Protein AF-A0A0G1XQX1-F1 (afdb_monomer_lite)

Secondary structure (DSSP, 8-state):
------HHHHHHHHHHHPPTT------SSHHHHHHHHHHH--TT-------SSTHHHHHHHHHHH-

Foldseek 3Di:
DPPPDDPVNVQVVCCVVPDPPDDTDDDPDLVRVLVVCVVPDDPPDDDDFDDDPPSVVSVVVNVVVD

pLDDT: mean 87.23, std 10.98, range [41.34, 95.0]

Radius of gyration: 13.54 Å; chains: 1; bounding box: 24×32×33 Å

Sequence (66 aa):
DDQSVSSKALAEAVSKTARSGSFTHYAESLDAAEKLVHELVQPGDVLFFQGAGDIDDVARRLISSI

Structure (mmCIF, N/CA/C/O backbone):
data_AF-A0A0G1XQX1-F1
#
_entry.id   AF-A0A0G1XQX1-F1
#
loop_
_atom_site.group_PDB
_atom_site.id
_atom_site.type_symbol
_atom_site.label_atom_id
_atom_site.label_alt_id
_atom_site.label_comp_id
_atom_site.label_asym_id
_atom_site.label_entity_id
_atom_site.label_seq_id
_atom_site.pdbx_PDB_ins_code
_atom_site.Cartn_x
_atom_site.Cartn_y
_atom_site.Cartn_z
_atom_site.occupancy
_atom_site.B_iso_or_equiv
_atom_site.auth_seq_id
_atom_site.auth_comp_id
_atom_site.auth_asym_id
_atom_site.auth_atom_id
_atom_site.pdbx_PDB_model_num
ATOM 1 N N . ASP A 1 1 ? 8.652 17.681 -22.875 1.00 41.34 1 ASP A N 1
ATOM 2 C CA . ASP A 1 1 ? 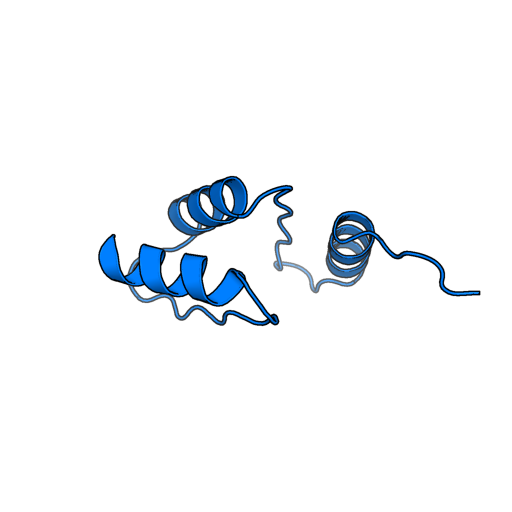9.442 17.108 -21.775 1.00 41.34 1 ASP A CA 1
ATOM 3 C C . ASP A 1 1 ? 8.546 16.288 -20.874 1.00 41.34 1 ASP A C 1
ATOM 5 O O . ASP A 1 1 ? 7.895 16.838 -19.994 1.00 41.34 1 ASP A O 1
ATOM 9 N N . ASP A 1 2 ? 8.479 14.982 -21.128 1.00 51.94 2 ASP A N 1
ATOM 10 C CA . ASP A 1 2 ? 7.873 14.030 -20.197 1.00 51.94 2 ASP A CA 1
ATOM 11 C C . ASP A 1 2 ? 8.835 13.855 -19.023 1.00 51.94 2 ASP A C 1
ATOM 13 O O . ASP A 1 2 ? 9.731 13.010 -19.036 1.00 51.94 2 ASP A O 1
ATOM 17 N N . GLN A 1 3 ? 8.710 14.719 -18.015 1.00 58.72 3 GLN A N 1
ATOM 18 C CA . GLN A 1 3 ? 9.395 14.495 -16.750 1.00 58.72 3 GLN A CA 1
ATOM 19 C C . GLN A 1 3 ? 8.780 13.246 -16.117 1.00 58.72 3 GLN A C 1
ATOM 21 O O . GLN A 1 3 ? 7.626 13.262 -15.690 1.00 58.72 3 GLN A O 1
ATOM 26 N N . SER A 1 4 ? 9.538 12.149 -16.079 1.00 65.50 4 SER A N 1
ATOM 27 C CA . SER A 1 4 ? 9.132 10.930 -15.385 1.00 65.50 4 SER A CA 1
ATOM 28 C C . SER A 1 4 ? 9.031 11.225 -13.886 1.00 65.50 4 SER A C 1
ATOM 30 O O . SER A 1 4 ? 10.032 11.212 -13.167 1.00 65.50 4 SER A O 1
ATOM 32 N N . VAL A 1 5 ? 7.830 11.537 -13.406 1.00 75.56 5 VAL A N 1
ATOM 33 C CA . VAL A 1 5 ? 7.573 11.676 -11.972 1.00 75.56 5 VAL A CA 1
ATOM 34 C C . VAL A 1 5 ? 7.541 10.274 -11.376 1.00 75.56 5 VAL A C 1
ATOM 36 O O . VAL A 1 5 ? 6.719 9.447 -11.765 1.00 75.56 5 VAL A O 1
ATOM 39 N N . SER A 1 6 ? 8.451 9.988 -10.444 1.00 89.19 6 SER A N 1
ATOM 40 C CA . SER A 1 6 ? 8.426 8.715 -9.726 1.00 89.19 6 SER A CA 1
ATOM 41 C C . SER A 1 6 ? 7.245 8.678 -8.752 1.00 89.19 6 SER A C 1
ATOM 43 O O . SER A 1 6 ? 6.867 9.693 -8.162 1.00 89.19 6 SER A O 1
ATOM 45 N N . SER A 1 7 ? 6.677 7.493 -8.534 1.00 90.00 7 SER A N 1
ATOM 46 C CA . SER A 1 7 ? 5.621 7.273 -7.534 1.00 90.00 7 SER A CA 1
ATOM 47 C C . SER A 1 7 ? 6.045 7.728 -6.131 1.00 90.00 7 SER A C 1
ATOM 49 O O . SER A 1 7 ? 5.237 8.278 -5.383 1.00 90.00 7 SER A O 1
ATOM 51 N N . LYS A 1 8 ? 7.334 7.590 -5.799 1.00 93.00 8 LYS A N 1
ATOM 52 C CA . LYS A 1 8 ? 7.917 8.105 -4.556 1.00 93.00 8 LYS A CA 1
ATOM 53 C C . LYS A 1 8 ? 7.815 9.626 -4.444 1.00 93.00 8 LYS A C 1
ATOM 55 O O . LYS A 1 8 ? 7.386 10.130 -3.410 1.00 93.00 8 LYS A O 1
ATOM 60 N N . ALA A 1 9 ? 8.152 10.355 -5.508 1.00 93.06 9 ALA A N 1
ATOM 61 C CA . ALA A 1 9 ? 8.045 11.813 -5.519 1.00 93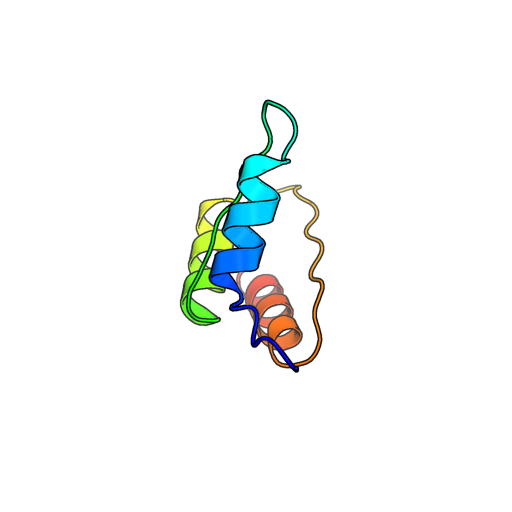.06 9 ALA A CA 1
ATOM 62 C C . ALA A 1 9 ? 6.588 12.277 -5.339 1.00 93.06 9 ALA A C 1
ATOM 64 O O . ALA A 1 9 ? 6.336 13.262 -4.644 1.00 93.06 9 ALA A O 1
ATOM 65 N N . LEU A 1 10 ? 5.623 11.541 -5.905 1.00 91.44 10 LEU A N 1
ATOM 66 C CA . LEU A 1 10 ? 4.200 11.792 -5.673 1.00 91.44 10 LEU A CA 1
ATOM 67 C C . LEU A 1 10 ? 3.822 11.591 -4.196 1.00 91.44 10 LEU A C 1
ATOM 69 O O . LEU A 1 10 ? 3.199 12.475 -3.610 1.00 91.44 10 LEU A O 1
ATOM 73 N N . ALA A 1 11 ? 4.228 10.479 -3.577 1.00 93.62 11 ALA A N 1
ATOM 74 C CA . ALA A 1 11 ? 3.953 10.220 -2.161 1.00 93.62 11 ALA A CA 1
ATOM 75 C C . ALA A 1 11 ? 4.556 11.305 -1.248 1.00 93.62 11 ALA A C 1
ATOM 77 O O . ALA A 1 11 ? 3.892 11.795 -0.333 1.00 93.62 11 ALA A O 1
ATOM 78 N N . GLU A 1 12 ? 5.780 11.754 -1.536 1.00 93.81 12 GLU A N 1
ATOM 79 C CA . GLU A 1 12 ? 6.419 12.858 -0.811 1.00 93.81 12 GLU A CA 1
ATOM 80 C C . GLU A 1 12 ? 5.659 14.184 -0.976 1.00 93.81 12 GLU A C 1
ATOM 82 O O . GLU A 1 12 ? 5.527 14.949 -0.017 1.00 93.81 12 GLU A O 1
ATOM 87 N N . ALA A 1 13 ? 5.136 14.471 -2.171 1.00 93.75 13 ALA A N 1
ATOM 88 C CA . ALA A 1 13 ? 4.333 15.668 -2.421 1.00 93.75 13 ALA A CA 1
ATOM 89 C C . ALA A 1 13 ? 2.980 15.627 -1.688 1.00 93.75 13 ALA A C 1
ATOM 91 O O . ALA A 1 13 ? 2.559 16.636 -1.111 1.00 93.75 13 ALA A O 1
ATOM 92 N N . VAL A 1 14 ? 2.326 14.460 -1.647 1.00 93.19 14 VAL A N 1
ATOM 93 C CA . VAL A 1 14 ? 1.095 14.250 -0.868 1.00 93.19 14 VAL A CA 1
ATOM 94 C C . VAL A 1 14 ? 1.377 14.457 0.617 1.00 93.19 14 VAL A C 1
ATOM 96 O O . VAL A 1 14 ? 0.690 15.244 1.262 1.00 93.19 14 VAL A O 1
ATOM 99 N N . SER A 1 15 ? 2.448 13.860 1.147 1.00 94.44 15 SER A N 1
ATOM 100 C CA . SER A 1 15 ? 2.811 14.002 2.561 1.00 94.44 15 SER A CA 1
ATOM 101 C C . SER A 1 15 ? 3.056 15.458 2.974 1.00 94.44 15 SER A C 1
ATOM 103 O O . SER A 1 15 ? 2.699 15.837 4.086 1.00 94.44 15 SER A O 1
ATOM 105 N N . LYS A 1 16 ? 3.637 16.285 2.094 1.00 94.19 16 LYS A N 1
ATOM 106 C CA . LYS A 1 16 ? 3.888 17.716 2.355 1.00 94.19 16 LYS A CA 1
ATOM 107 C C . LYS A 1 16 ? 2.618 18.569 2.376 1.00 94.19 16 LYS A C 1
ATOM 109 O O . LYS A 1 16 ? 2.628 19.651 2.954 1.00 94.19 16 LYS A O 1
ATOM 114 N N . THR A 1 17 ? 1.558 18.116 1.712 1.00 94.00 17 THR A N 1
ATOM 115 C CA . THR A 1 17 ? 0.299 18.864 1.545 1.00 94.00 17 THR A CA 1
ATOM 116 C C . THR A 1 17 ? -0.856 18.287 2.365 1.00 94.00 17 THR A C 1
ATOM 118 O O . THR A 1 17 ? -1.929 18.890 2.435 1.00 94.00 17 THR A O 1
ATOM 121 N N . ALA A 1 18 ? -0.639 17.139 3.008 1.00 92.69 18 ALA A N 1
ATOM 122 C CA . ALA A 1 18 ? -1.624 16.456 3.825 1.00 92.69 18 ALA A CA 1
ATOM 123 C C . ALA A 1 18 ? -2.064 17.308 5.030 1.00 92.69 18 ALA A C 1
ATOM 125 O O . ALA A 1 18 ? -1.284 18.049 5.633 1.00 92.69 18 ALA A O 1
ATOM 126 N N . ARG A 1 19 ? -3.346 17.201 5.395 1.00 93.56 19 ARG A N 1
ATOM 127 C CA . ARG A 1 19 ? -3.893 17.880 6.578 1.00 93.56 19 ARG A CA 1
ATOM 128 C C . ARG A 1 19 ? -3.299 17.278 7.851 1.00 93.56 19 ARG A C 1
ATOM 130 O O . ARG A 1 19 ? -2.979 16.093 7.890 1.00 93.56 19 ARG A O 1
ATOM 137 N N . SER A 1 20 ? -3.223 18.082 8.912 1.00 90.12 20 SER A N 1
ATOM 138 C CA . SER A 1 20 ? -2.803 17.601 10.234 1.00 90.12 20 SER A CA 1
ATOM 139 C C . SER A 1 20 ? -3.611 16.364 10.647 1.00 90.12 20 SER A C 1
ATOM 141 O O . SER A 1 20 ? -4.836 16.362 10.529 1.00 90.12 20 SER A O 1
ATOM 143 N N . GLY A 1 21 ? -2.916 15.309 11.081 1.00 87.00 21 GLY A N 1
ATOM 144 C CA . GLY A 1 21 ? -3.506 14.012 11.431 1.00 87.00 21 GLY A CA 1
ATOM 145 C C . GLY A 1 21 ? -3.686 13.030 10.266 1.00 87.00 21 GLY A C 1
ATOM 146 O O . GLY A 1 21 ? -4.150 11.919 10.494 1.00 87.00 21 GLY A O 1
ATOM 147 N N . SER A 1 22 ? -3.323 13.402 9.035 1.00 92.00 22 SER A N 1
ATOM 148 C CA . SER A 1 22 ? -3.248 12.467 7.904 1.00 92.00 22 SER A CA 1
ATOM 149 C C . SER A 1 22 ? -1.857 11.839 7.817 1.00 92.00 22 SER A C 1
ATOM 151 O O . SER A 1 22 ? -0.852 12.537 7.957 1.00 92.00 22 SER A O 1
ATOM 153 N N . PHE A 1 23 ? -1.797 10.539 7.534 1.00 91.00 23 PHE A N 1
ATOM 154 C CA . PHE A 1 23 ? -0.547 9.799 7.364 1.00 91.00 23 PHE A CA 1
ATOM 155 C C . PHE A 1 23 ? -0.393 9.368 5.909 1.00 91.00 23 PHE A C 1
ATOM 157 O O . PHE A 1 23 ? -1.362 8.995 5.250 1.00 91.00 23 PHE A O 1
ATOM 164 N N . THR A 1 24 ? 0.826 9.456 5.385 1.00 94.44 24 THR A N 1
ATOM 165 C CA . THR A 1 24 ? 1.161 8.991 4.037 1.00 94.44 24 THR A CA 1
ATOM 166 C C . THR A 1 24 ? 2.241 7.935 4.148 1.00 94.44 24 THR A C 1
ATOM 168 O O . THR A 1 24 ? 3.260 8.150 4.801 1.00 94.44 24 THR A O 1
ATOM 171 N N . HIS A 1 25 ? 2.014 6.807 3.488 1.00 94.56 25 HIS A N 1
ATOM 172 C CA . HIS A 1 25 ? 2.951 5.701 3.419 1.00 94.56 25 HIS A CA 1
ATOM 173 C C . HIS A 1 25 ? 3.307 5.428 1.958 1.00 94.56 25 HIS A C 1
ATOM 175 O O . HIS A 1 25 ? 2.495 5.654 1.061 1.00 94.56 25 HIS A O 1
ATOM 181 N N . TYR A 1 26 ? 4.525 4.952 1.722 1.00 95.00 26 TYR A N 1
ATOM 182 C CA . TYR A 1 26 ? 5.012 4.593 0.395 1.00 95.00 26 TYR A CA 1
ATOM 183 C C . TYR A 1 26 ? 5.579 3.176 0.422 1.00 95.00 26 TYR A C 1
ATOM 185 O O . TYR A 1 26 ? 6.330 2.825 1.330 1.00 95.00 26 TYR A O 1
ATOM 193 N N . ALA A 1 27 ? 5.232 2.391 -0.595 1.00 94.38 27 ALA A N 1
ATOM 194 C CA . ALA A 1 27 ? 5.743 1.049 -0.817 1.00 94.38 27 ALA A CA 1
ATOM 195 C C . ALA A 1 27 ? 6.312 0.948 -2.239 1.00 94.38 27 ALA A C 1
ATOM 197 O O . ALA A 1 27 ? 5.712 1.440 -3.193 1.00 94.38 27 ALA A O 1
ATOM 198 N N . GLU A 1 28 ? 7.476 0.313 -2.375 1.00 93.31 28 GLU A N 1
ATOM 199 C CA . GLU A 1 28 ? 8.196 0.186 -3.654 1.00 93.31 28 GLU A CA 1
ATOM 200 C C . GLU A 1 28 ? 7.706 -0.988 -4.516 1.00 93.31 28 GLU A C 1
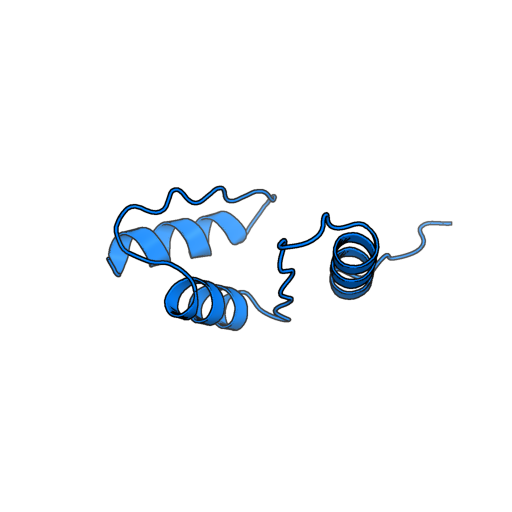ATOM 202 O O . GLU A 1 28 ? 8.069 -1.088 -5.685 1.00 93.31 28 GLU A O 1
ATOM 207 N N . SER A 1 29 ? 6.875 -1.872 -3.956 1.00 92.44 29 SER A N 1
ATOM 208 C CA . SER A 1 29 ? 6.304 -3.031 -4.643 1.00 92.44 29 SER A CA 1
ATOM 209 C C . SER A 1 29 ? 4.887 -3.333 -4.157 1.00 92.44 29 SER A C 1
ATOM 211 O O . SER A 1 29 ? 4.484 -2.898 -3.076 1.00 92.44 29 SER A O 1
ATOM 213 N N . LEU A 1 30 ? 4.142 -4.117 -4.943 1.00 90.50 30 LEU A N 1
ATOM 214 C CA . LEU A 1 30 ? 2.787 -4.552 -4.588 1.00 90.50 30 LEU A CA 1
ATOM 215 C C . LEU A 1 30 ? 2.771 -5.395 -3.308 1.00 90.50 30 LEU A C 1
ATOM 217 O O . LEU A 1 30 ? 1.926 -5.170 -2.452 1.00 90.50 30 LEU A O 1
ATOM 221 N N . ASP A 1 31 ? 3.740 -6.295 -3.125 1.00 92.19 31 ASP A N 1
ATOM 222 C CA . ASP A 1 31 ? 3.819 -7.126 -1.916 1.00 92.19 31 ASP A CA 1
ATOM 223 C C . ASP A 1 31 ? 4.150 -6.297 -0.665 1.00 92.19 31 ASP A C 1
ATOM 225 O O . ASP A 1 31 ? 3.667 -6.583 0.430 1.00 92.19 31 ASP A O 1
ATOM 229 N N . ALA A 1 32 ? 4.973 -5.251 -0.808 1.00 92.94 32 ALA A N 1
ATOM 230 C CA . ALA A 1 32 ? 5.228 -4.317 0.284 1.00 92.94 32 ALA A CA 1
ATOM 231 C C . ALA A 1 32 ? 3.982 -3.475 0.600 1.00 92.94 32 ALA A C 1
ATOM 233 O O . ALA A 1 32 ? 3.706 -3.220 1.770 1.00 92.94 32 ALA A O 1
ATOM 234 N N . ALA A 1 33 ? 3.213 -3.082 -0.422 1.00 91.88 33 ALA A N 1
ATOM 235 C CA . ALA A 1 33 ? 1.951 -2.372 -0.239 1.00 91.88 33 ALA A CA 1
ATOM 236 C C . ALA A 1 33 ? 0.912 -3.251 0.474 1.00 91.88 33 ALA A C 1
ATOM 238 O O . ALA A 1 33 ? 0.279 -2.789 1.417 1.00 91.88 33 ALA A O 1
ATOM 239 N N . GLU A 1 34 ? 0.784 -4.521 0.084 1.00 91.94 34 GLU A N 1
ATOM 240 C CA . GLU A 1 34 ? -0.120 -5.489 0.715 1.00 91.94 34 GLU A CA 1
ATOM 241 C C . GLU A 1 34 ? 0.195 -5.667 2.208 1.00 91.94 34 GLU A C 1
ATOM 243 O O . GLU A 1 34 ? -0.696 -5.538 3.049 1.00 91.94 34 GLU A O 1
ATOM 248 N N . LYS A 1 35 ? 1.473 -5.874 2.558 1.00 92.88 35 LYS A N 1
ATOM 249 C CA . LYS A 1 35 ? 1.910 -5.960 3.963 1.00 92.88 35 LYS A CA 1
ATOM 250 C C . LYS A 1 35 ? 1.577 -4.696 4.748 1.00 92.88 35 LYS A C 1
ATOM 252 O O . LYS A 1 35 ? 1.062 -4.782 5.857 1.00 92.88 35 LYS A O 1
ATOM 257 N N . LEU A 1 36 ? 1.833 -3.532 4.158 1.00 93.31 36 LEU A N 1
ATOM 258 C CA . LEU A 1 36 ? 1.567 -2.252 4.802 1.00 93.31 36 LEU A CA 1
ATOM 259 C C . LEU A 1 36 ? 0.070 -2.047 5.062 1.00 93.31 36 LEU A C 1
ATOM 261 O O . LEU A 1 36 ? -0.311 -1.577 6.130 1.00 93.31 36 LEU A O 1
ATOM 265 N N . VAL A 1 37 ? -0.788 -2.436 4.117 1.00 91.75 37 VAL A N 1
ATOM 266 C CA . VAL A 1 37 ? -2.243 -2.393 4.313 1.00 91.75 37 VAL A CA 1
ATOM 267 C C . VAL A 1 37 ? -2.661 -3.325 5.452 1.00 91.75 37 VAL A C 1
ATOM 269 O O . VAL A 1 37 ? -3.420 -2.900 6.320 1.00 91.75 37 VAL A O 1
ATOM 272 N N . HIS A 1 38 ? -2.121 -4.546 5.509 1.00 90.50 38 HIS A N 1
ATOM 273 C CA . HIS A 1 38 ? -2.390 -5.489 6.599 1.00 90.50 38 HIS A CA 1
ATOM 274 C C . HIS A 1 38 ? -1.979 -4.978 7.986 1.00 90.50 38 HIS A C 1
ATOM 276 O O . HIS A 1 38 ? -2.645 -5.292 8.969 1.00 90.50 38 HIS A O 1
ATOM 282 N N . GLU A 1 39 ? -0.898 -4.206 8.083 1.00 92.56 39 GLU A N 1
ATOM 283 C CA . GLU A 1 39 ? -0.434 -3.638 9.353 1.00 92.56 39 GLU A CA 1
ATOM 284 C C . GLU A 1 39 ? -1.293 -2.456 9.828 1.00 92.56 39 GLU A C 1
ATOM 286 O O . GLU A 1 39 ? -1.452 -2.254 11.033 1.00 92.56 39 GLU A O 1
ATOM 291 N N . LEU A 1 40 ? -1.835 -1.664 8.899 1.00 92.25 40 LEU A N 1
ATOM 292 C CA . LEU A 1 40 ? -2.547 -0.424 9.222 1.00 92.25 40 LEU A CA 1
ATOM 293 C C . LEU A 1 40 ? -4.052 -0.613 9.417 1.00 92.25 40 LEU A C 1
ATOM 295 O O . LEU A 1 40 ? -4.649 0.070 10.249 1.00 92.25 40 LEU A O 1
ATOM 299 N N . VAL A 1 41 ? -4.667 -1.504 8.645 1.00 91.94 41 VAL A N 1
ATOM 300 C CA . VAL A 1 41 ? -6.126 -1.6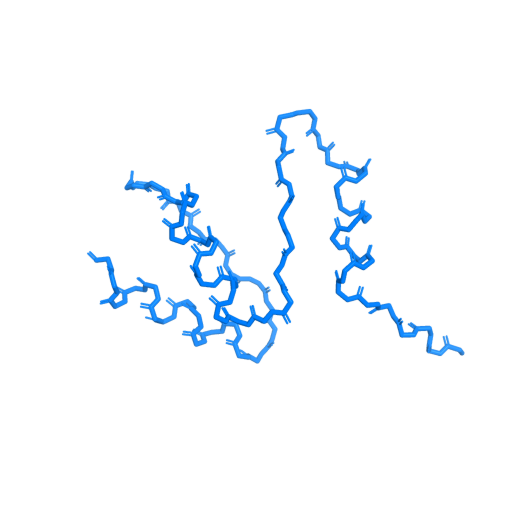38 8.577 1.00 91.94 41 VAL A CA 1
ATOM 301 C C . VAL A 1 41 ? -6.674 -2.388 9.779 1.00 91.94 41 VAL A C 1
ATOM 303 O O . VAL A 1 41 ? -6.121 -3.399 10.209 1.00 91.94 41 VAL A O 1
ATOM 306 N N . GLN A 1 42 ? -7.799 -1.907 10.299 1.00 89.94 42 GLN A N 1
ATOM 307 C CA . GLN A 1 42 ? -8.522 -2.516 11.406 1.00 89.94 42 GLN A CA 1
ATOM 308 C C . GLN A 1 42 ? -9.908 -3.012 10.966 1.00 89.94 42 GLN A C 1
ATOM 310 O O . GLN A 1 42 ? -10.480 -2.514 9.990 1.00 89.94 42 GLN A O 1
ATOM 315 N N . PRO A 1 43 ? -10.497 -3.991 11.681 1.00 89.75 43 PRO A N 1
ATOM 316 C CA . PRO A 1 43 ? -11.861 -4.426 11.412 1.00 89.75 43 PRO A CA 1
ATOM 317 C C . PRO A 1 43 ? -12.855 -3.255 11.436 1.00 89.75 43 PRO A C 1
ATOM 319 O O . PRO A 1 43 ? -12.937 -2.518 12.417 1.00 89.75 43 PRO A O 1
ATOM 322 N N . GLY A 1 44 ? -13.641 -3.123 10.364 1.00 91.44 44 GLY A N 1
ATOM 323 C CA . GLY A 1 44 ? -14.630 -2.053 10.194 1.00 91.44 44 GLY A CA 1
ATOM 324 C C . GLY A 1 44 ? -14.160 -0.870 9.342 1.00 91.44 44 GLY A C 1
ATOM 325 O O . GLY A 1 44 ? -14.993 -0.039 8.976 1.00 91.44 44 GLY A O 1
ATOM 326 N N . ASP A 1 45 ? -12.878 -0.811 8.978 1.00 92.06 45 ASP A N 1
ATOM 327 C CA . ASP A 1 45 ? -12.375 0.189 8.038 1.00 92.06 45 ASP A CA 1
ATOM 328 C C . ASP A 1 45 ? -12.931 -0.028 6.623 1.00 92.06 45 ASP A C 1
ATOM 330 O O . ASP A 1 45 ? -13.186 -1.150 6.178 1.00 92.06 45 ASP A O 1
ATOM 334 N N . VAL A 1 46 ? -13.078 1.074 5.883 1.00 92.00 46 VAL A N 1
ATOM 335 C CA . VAL A 1 46 ? -13.430 1.062 4.459 1.00 92.00 46 VAL A CA 1
ATOM 336 C C . VAL A 1 46 ? -12.216 1.498 3.654 1.00 92.00 46 VAL A C 1
ATOM 338 O O . VAL A 1 46 ? -11.714 2.609 3.821 1.00 92.00 46 VAL A O 1
ATOM 341 N N . LEU A 1 47 ? -11.763 0.628 2.754 1.00 91.94 47 LEU A N 1
ATOM 342 C CA . LEU A 1 47 ? -10.603 0.874 1.908 1.00 91.94 47 LEU A CA 1
ATOM 343 C C . LEU A 1 47 ? -11.042 1.300 0.505 1.00 91.94 47 LEU A C 1
ATOM 345 O O . LEU A 1 47 ? -11.947 0.708 -0.083 1.00 91.94 47 LEU A O 1
ATOM 349 N N . PHE A 1 48 ? -10.343 2.286 -0.054 1.00 92.31 48 PHE A N 1
ATOM 350 C CA . PHE A 1 48 ? -10.490 2.707 -1.445 1.00 92.31 48 PHE A CA 1
ATOM 351 C C . PHE A 1 48 ? -9.187 2.442 -2.197 1.00 92.31 48 PHE A C 1
ATOM 353 O O . PHE A 1 48 ? -8.150 3.016 -1.871 1.00 92.31 48 PHE A O 1
ATOM 360 N N . PHE A 1 49 ? -9.252 1.599 -3.226 1.00 91.00 49 PHE A N 1
ATOM 361 C CA . PHE A 1 49 ? -8.127 1.325 -4.117 1.00 91.00 49 PHE A CA 1
ATOM 362 C C . PHE A 1 49 ? -8.287 2.141 -5.397 1.00 91.00 49 PHE A C 1
ATOM 364 O O . PHE A 1 49 ? -9.307 2.041 -6.078 1.00 91.00 49 PHE A O 1
ATOM 371 N N . GLN A 1 50 ? -7.284 2.956 -5.723 1.00 90.12 50 GLN A N 1
ATOM 372 C CA . GLN A 1 50 ? -7.281 3.784 -6.924 1.00 90.12 50 GLN A CA 1
ATOM 373 C C . GLN A 1 50 ? -5.989 3.570 -7.708 1.00 90.12 50 GLN A C 1
ATOM 375 O O . GLN A 1 50 ? -4.889 3.760 -7.196 1.00 90.12 50 GLN A O 1
ATOM 380 N N . GLY A 1 51 ? -6.143 3.218 -8.978 1.00 87.56 51 GLY A N 1
ATOM 381 C CA . GLY A 1 51 ? -5.050 3.008 -9.915 1.00 87.56 51 GLY A CA 1
ATOM 382 C C . GLY A 1 51 ? -5.525 2.177 -11.101 1.00 87.56 51 GLY A C 1
ATOM 383 O O . GLY A 1 51 ? -6.640 1.658 -11.097 1.00 87.56 51 GLY A O 1
ATOM 384 N N . ALA A 1 52 ? -4.684 2.071 -12.122 1.00 84.44 52 ALA A N 1
ATOM 385 C CA . ALA A 1 52 ? -4.880 1.142 -13.228 1.00 84.44 52 ALA A CA 1
ATOM 386 C C . ALA A 1 52 ? -3.874 -0.012 -13.106 1.00 84.44 52 ALA A C 1
ATOM 388 O O . ALA A 1 52 ? -2.777 0.187 -12.583 1.00 84.44 52 ALA A O 1
ATOM 389 N N . GLY A 1 53 ? -4.236 -1.192 -13.611 1.00 88.00 53 GLY A N 1
ATOM 390 C CA . GLY A 1 53 ? -3.376 -2.378 -13.601 1.00 88.00 53 GLY A CA 1
ATOM 391 C C . GLY A 1 53 ? -3.413 -3.140 -12.275 1.00 88.00 53 GLY A C 1
ATOM 392 O O . GLY A 1 53 ? -4.471 -3.293 -11.666 1.00 88.00 53 GLY A O 1
ATOM 393 N N . ASP A 1 54 ? -2.243 -3.594 -11.836 1.00 89.69 54 ASP A N 1
ATOM 394 C CA . ASP A 1 54 ? -2.049 -4.652 -10.831 1.00 89.69 54 ASP A CA 1
ATOM 395 C C . ASP A 1 54 ? -2.498 -4.299 -9.394 1.00 89.69 54 ASP A C 1
ATOM 397 O O . ASP A 1 54 ? -2.413 -5.121 -8.481 1.00 89.69 54 ASP A O 1
ATOM 401 N N . ILE A 1 55 ? -3.000 -3.082 -9.155 1.00 88.56 55 ILE A N 1
ATOM 402 C CA . ILE A 1 55 ? -3.592 -2.707 -7.860 1.00 88.56 55 ILE A CA 1
ATOM 403 C C . ILE A 1 55 ? -4.886 -3.490 -7.568 1.00 88.56 55 ILE A C 1
ATOM 405 O O . ILE A 1 55 ? -5.200 -3.731 -6.401 1.00 88.56 55 ILE A O 1
ATOM 409 N N . ASP A 1 56 ? -5.605 -3.935 -8.608 1.00 88.56 56 ASP A N 1
ATOM 410 C CA . ASP A 1 56 ? -6.773 -4.822 -8.463 1.00 88.56 56 ASP A CA 1
ATOM 411 C C . ASP A 1 56 ? -6.377 -6.163 -7.821 1.00 88.56 56 ASP A C 1
ATOM 413 O O . ASP A 1 56 ? -7.097 -6.685 -6.969 1.00 88.56 56 ASP A O 1
ATOM 417 N N . ASP A 1 57 ? -5.188 -6.686 -8.137 1.00 87.75 57 ASP A N 1
ATOM 418 C CA . ASP A 1 57 ? -4.703 -7.944 -7.561 1.00 87.75 57 ASP A CA 1
ATOM 419 C C . ASP A 1 57 ? -4.419 -7.820 -6.062 1.00 87.75 57 ASP A C 1
ATOM 421 O O . ASP A 1 57 ? -4.651 -8.766 -5.306 1.00 87.75 57 ASP A O 1
ATOM 425 N N . VAL A 1 58 ? -3.937 -6.657 -5.610 1.00 85.94 58 VAL A N 1
ATOM 426 C CA . VAL A 1 58 ? -3.756 -6.376 -4.175 1.00 85.94 58 VAL A CA 1
ATOM 427 C C . VAL A 1 58 ? -5.116 -6.333 -3.479 1.00 85.94 58 VAL A C 1
ATOM 429 O O . VAL A 1 58 ? -5.297 -6.981 -2.450 1.00 85.94 58 VAL A O 1
ATOM 432 N N . ALA A 1 59 ? -6.102 -5.648 -4.065 1.00 88.31 59 ALA A N 1
ATOM 433 C CA . ALA A 1 59 ? -7.451 -5.578 -3.504 1.00 88.31 59 ALA A CA 1
ATOM 434 C C . ALA A 1 59 ? -8.105 -6.969 -3.382 1.00 88.31 59 ALA A C 1
ATOM 436 O O . ALA A 1 59 ? -8.692 -7.293 -2.347 1.00 88.31 59 ALA A O 1
ATOM 437 N N . ARG A 1 60 ? -7.967 -7.822 -4.407 1.00 87.75 60 ARG A N 1
ATOM 438 C CA . ARG A 1 60 ? -8.500 -9.197 -4.396 1.00 87.75 60 ARG A CA 1
ATOM 439 C C . ARG A 1 60 ? -7.838 -10.074 -3.339 1.00 87.75 60 ARG A C 1
ATOM 441 O O . ARG A 1 60 ? -8.542 -10.805 -2.643 1.00 87.75 60 ARG A O 1
ATOM 448 N N . ARG A 1 61 ? -6.508 -10.001 -3.215 1.00 86.25 61 ARG A N 1
ATOM 449 C CA . ARG A 1 61 ? -5.756 -10.763 -2.206 1.00 86.25 61 ARG A CA 1
ATOM 450 C C . ARG A 1 61 ? -6.172 -10.379 -0.794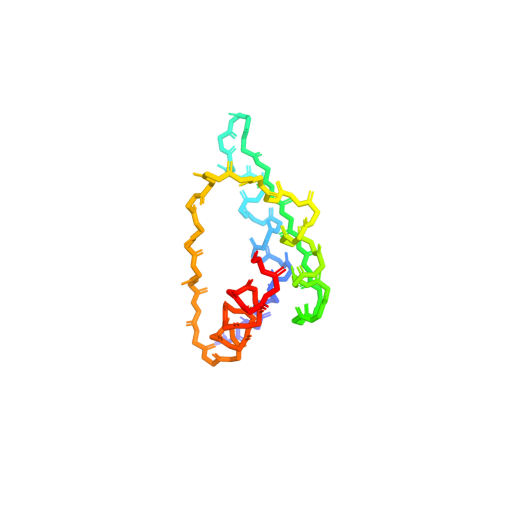 1.00 86.25 61 ARG A C 1
ATOM 452 O O . ARG A 1 61 ? -6.459 -11.271 0.000 1.00 86.25 61 ARG A O 1
ATOM 459 N N . LEU A 1 62 ? -6.316 -9.082 -0.530 1.00 83.00 62 LEU A N 1
ATOM 460 C CA . LEU A 1 62 ? -6.760 -8.578 0.768 1.00 83.00 62 LEU A CA 1
ATOM 461 C C . LEU A 1 62 ? -8.157 -9.082 1.147 1.00 83.00 62 LEU A C 1
ATOM 463 O O . LEU A 1 62 ? -8.363 -9.470 2.284 1.00 83.00 62 LEU A O 1
ATOM 467 N N . ILE A 1 63 ? -9.108 -9.160 0.212 1.00 78.94 63 ILE A N 1
ATOM 468 C CA . ILE A 1 63 ? -10.437 -9.729 0.514 1.00 78.94 63 ILE A CA 1
ATOM 469 C C . ILE A 1 63 ? -10.346 -11.221 0.872 1.00 78.94 63 ILE A C 1
ATOM 471 O O . ILE A 1 63 ? -11.140 -11.707 1.668 1.00 78.94 63 ILE A O 1
ATOM 475 N N . SER A 1 64 ? -9.403 -11.960 0.283 1.00 72.75 64 SER A N 1
ATOM 476 C CA . SER A 1 64 ? -9.246 -13.396 0.549 1.00 72.75 64 SER A CA 1
ATOM 477 C C . SER A 1 64 ? -8.526 -13.729 1.861 1.00 72.75 64 SER A C 1
ATOM 479 O O . SER A 1 64 ? -8.564 -14.883 2.286 1.00 72.75 64 SER A O 1
ATOM 481 N N . SER A 1 65 ? -7.853 -12.752 2.476 1.00 61.25 65 SER A N 1
ATOM 482 C CA . SER A 1 65 ? -7.059 -12.919 3.698 1.00 61.25 65 SER A CA 1
ATOM 483 C C . SER A 1 65 ? -7.729 -12.366 4.965 1.00 61.25 65 SER A C 1
ATOM 485 O O . SER A 1 65 ? -7.159 -12.516 6.048 1.00 61.25 65 SER A O 1
ATOM 487 N N . ILE A 1 66 ? -8.919 -11.764 4.840 1.00 56.28 66 ILE A N 1
ATOM 488 C CA . ILE A 1 66 ? -9.775 -11.276 5.939 1.00 56.28 66 ILE A CA 1
ATOM 489 C C . ILE A 1 66 ? -10.930 -12.262 6.150 1.00 56.28 66 ILE A C 1
ATOM 491 O O . ILE A 1 66 ? -11.251 -12.543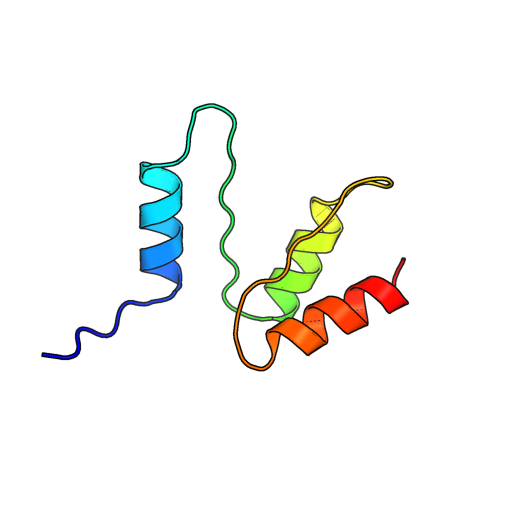 7.326 1.00 56.28 66 ILE A O 1
#